Protein AF-A0A0F2LK20-F1 (afdb_monomer)

Solvent-accessible surface area (backbone atoms only — not comparable to full-atom values): 4631 Å² total; per-residue (Å²): 126,59,70,50,75,46,78,42,39,50,50,56,78,63,32,60,55,50,52,52,52,53,49,51,38,58,77,65,56,74,42,77,41,62,38,32,37,34,46,65,52,22,46,62,41,62,79,69,54,55,74,68,62,33,51,52,49,51,53,35,46,77,68,61,24,49,74,43,66,58,66,67,57,35,64,75,65,74,50,82,128

Structure (mmCIF, N/CA/C/O backbone):
data_AF-A0A0F2LK20-F1
#
_entry.id   AF-A0A0F2LK20-F1
#
loop_
_atom_site.group_PDB
_atom_site.id
_atom_site.type_symbol
_atom_site.label_atom_id
_atom_site.label_alt_id
_atom_site.label_comp_id
_atom_site.label_asym_id
_atom_site.label_entity_id
_atom_site.label_seq_id
_atom_site.pdbx_PDB_ins_code
_atom_site.Cartn_x
_atom_site.Cartn_y
_atom_site.Cartn_z
_atom_site.occupancy
_atom_site.B_iso_or_equiv
_atom_site.auth_seq_id
_atom_site.auth_comp_id
_atom_site.auth_asym_id
_atom_site.auth_atom_id
_atom_site.pdbx_PDB_model_num
ATOM 1 N N . MET A 1 1 ? -18.823 -3.262 14.189 1.00 76.25 1 MET A N 1
ATOM 2 C CA . MET A 1 1 ? -18.850 -2.507 12.913 1.00 76.25 1 MET A CA 1
ATOM 3 C C . MET A 1 1 ? -18.186 -3.409 11.857 1.00 76.25 1 MET A C 1
ATOM 5 O O . MET A 1 1 ? -17.774 -4.505 12.221 1.00 76.25 1 MET A O 1
ATOM 9 N N . ALA A 1 2 ? -18.172 -3.093 10.557 1.00 93.62 2 ALA A N 1
ATOM 10 C CA . ALA A 1 2 ? -17.635 -4.032 9.553 1.00 93.62 2 ALA A CA 1
ATOM 11 C C . ALA A 1 2 ? -16.094 -4.001 9.489 1.00 93.62 2 ALA A C 1
ATOM 13 O O . ALA A 1 2 ? -15.496 -2.943 9.689 1.00 93.62 2 ALA A O 1
ATOM 14 N N . LYS A 1 3 ? -15.469 -5.144 9.173 1.00 96.88 3 LYS A N 1
ATOM 15 C CA . LYS A 1 3 ? -14.033 -5.272 8.857 1.00 96.88 3 LYS A CA 1
ATOM 16 C C . LYS A 1 3 ? -13.855 -5.515 7.359 1.00 96.88 3 LYS A C 1
ATOM 18 O O . LYS A 1 3 ? -14.686 -6.201 6.766 1.00 96.88 3 LYS A O 1
ATOM 23 N N . ALA A 1 4 ? -12.794 -4.977 6.759 1.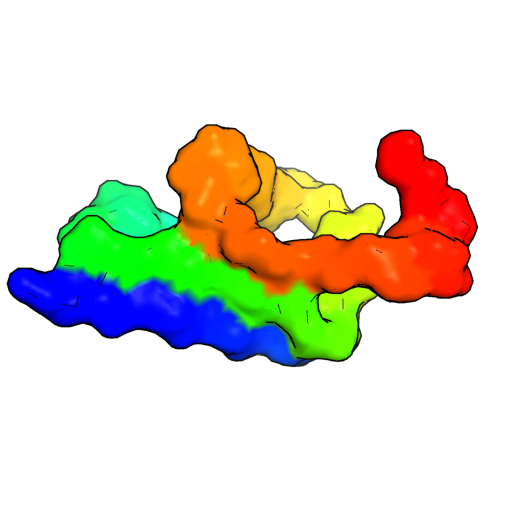00 96.94 4 ALA A N 1
ATOM 24 C CA . ALA A 1 4 ? -12.565 -5.072 5.316 1.00 96.94 4 ALA A CA 1
ATOM 25 C C . ALA A 1 4 ? -11.121 -5.455 4.957 1.00 96.94 4 ALA A C 1
ATOM 27 O O . ALA A 1 4 ? -10.161 -4.966 5.549 1.00 96.94 4 ALA A O 1
ATOM 28 N N . LEU A 1 5 ? -10.978 -6.286 3.923 1.00 96.62 5 LEU A N 1
ATOM 29 C CA . LEU A 1 5 ? -9.701 -6.632 3.303 1.00 96.62 5 LEU A CA 1
ATOM 30 C C . LEU A 1 5 ? -9.703 -6.156 1.847 1.00 96.62 5 LEU A C 1
ATOM 32 O O . LEU A 1 5 ? -10.582 -6.526 1.072 1.00 96.62 5 LEU A O 1
ATOM 36 N N . PHE A 1 6 ? -8.695 -5.376 1.470 1.00 96.69 6 PHE A N 1
ATOM 37 C CA . PHE A 1 6 ? -8.437 -4.986 0.088 1.00 96.69 6 PHE A CA 1
ATOM 38 C C . PHE A 1 6 ? -7.334 -5.871 -0.487 1.00 96.69 6 PHE A C 1
ATOM 40 O O . PHE A 1 6 ? -6.173 -5.766 -0.094 1.00 96.69 6 PHE A O 1
ATOM 47 N N . LEU A 1 7 ? -7.695 -6.727 -1.439 1.00 95.94 7 LEU A N 1
ATOM 48 C CA . LEU A 1 7 ? -6.738 -7.473 -2.249 1.00 95.94 7 LEU A CA 1
ATOM 49 C C . LEU A 1 7 ? -6.454 -6.684 -3.532 1.00 95.94 7 LEU A C 1
ATOM 51 O O . LEU A 1 7 ? -7.319 -6.567 -4.398 1.00 95.94 7 LEU A O 1
ATOM 55 N N . ILE A 1 8 ? -5.246 -6.137 -3.655 1.00 96.19 8 ILE A N 1
ATOM 56 C CA . ILE A 1 8 ? -4.826 -5.354 -4.821 1.00 96.19 8 ILE A CA 1
ATOM 57 C C . ILE A 1 8 ? -3.887 -6.214 -5.659 1.00 96.19 8 ILE A C 1
ATOM 59 O O . ILE A 1 8 ? -2.766 -6.507 -5.240 1.00 96.19 8 ILE A O 1
ATOM 63 N N . MET A 1 9 ? -4.341 -6.616 -6.848 1.00 94.19 9 MET A N 1
ATOM 64 C CA . MET A 1 9 ? -3.571 -7.500 -7.733 1.00 94.19 9 MET A CA 1
ATOM 65 C C . MET A 1 9 ? -2.993 -6.807 -8.959 1.00 94.19 9 MET A C 1
ATOM 67 O O . MET A 1 9 ? -1.867 -7.092 -9.364 1.00 94.19 9 MET A O 1
ATOM 71 N N . SER A 1 10 ? -3.747 -5.886 -9.550 1.00 95.56 10 SER A N 1
ATOM 72 C CA . SER A 1 10 ? -3.330 -5.196 -10.767 1.00 95.56 10 SER A CA 1
ATOM 73 C C . SER A 1 10 ? -2.121 -4.295 -10.526 1.00 95.56 10 SER A C 1
ATOM 75 O O . SER A 1 10 ? -1.985 -3.714 -9.455 1.00 95.56 10 SER A O 1
ATOM 77 N N . GLY A 1 11 ? -1.253 -4.174 -11.532 1.00 93.12 11 GLY A N 1
ATOM 78 C CA . GLY A 1 11 ? -0.118 -3.241 -11.552 1.00 93.12 11 GLY A CA 1
ATOM 79 C C . GLY A 1 11 ? -0.271 -2.118 -12.585 1.00 93.12 11 GLY A C 1
ATOM 80 O O . GLY A 1 11 ? 0.669 -1.354 -12.783 1.00 93.12 11 GLY A O 1
ATOM 81 N N . ASP A 1 12 ? -1.424 -2.060 -13.257 1.00 94.56 12 ASP A N 1
ATOM 82 C CA . ASP A 1 12 ? -1.820 -1.029 -14.219 1.00 94.56 12 ASP A CA 1
ATOM 83 C C . ASP A 1 12 ? -2.562 0.125 -13.509 1.00 94.56 12 ASP A C 1
ATOM 85 O O . ASP A 1 12 ? -2.519 0.251 -12.285 1.00 94.56 12 ASP A O 1
ATOM 89 N N . GLU A 1 13 ? -3.274 0.962 -14.261 1.00 93.94 13 GLU A N 1
ATOM 90 C CA . GLU A 1 13 ? -4.102 2.068 -13.751 1.00 93.94 13 GLU A CA 1
ATOM 91 C C . GLU A 1 13 ? -5.082 1.682 -12.624 1.00 93.94 13 GLU A C 1
ATOM 93 O O . GLU A 1 13 ? -5.412 2.510 -11.770 1.00 93.94 13 GLU A O 1
ATOM 98 N N . LYS A 1 14 ? -5.514 0.413 -12.549 1.00 97.12 14 LYS A N 1
ATOM 99 C CA . LYS A 1 14 ? -6.411 -0.066 -11.484 1.00 97.12 14 LYS A CA 1
ATOM 100 C C . LYS A 1 14 ? -5.711 -0.130 -10.130 1.00 97.12 14 LYS A C 1
ATOM 102 O O . LYS A 1 14 ? -6.387 -0.049 -9.104 1.00 97.12 14 LYS A O 1
ATOM 107 N N . PHE A 1 15 ? -4.381 -0.258 -10.110 1.00 97.12 15 PHE A N 1
ATOM 108 C CA . PHE A 1 15 ? -3.593 -0.198 -8.880 1.00 97.12 15 PHE A CA 1
ATOM 109 C C . PHE A 1 15 ? -3.820 1.130 -8.159 1.00 97.12 15 PHE A C 1
ATOM 111 O O . PHE A 1 15 ? -4.156 1.140 -6.975 1.00 97.12 15 PHE A O 1
ATOM 118 N N . ASP A 1 16 ? -3.671 2.242 -8.883 1.00 96.50 16 ASP A N 1
ATOM 119 C CA . ASP A 1 16 ? -3.725 3.583 -8.304 1.00 96.50 16 ASP A CA 1
ATOM 120 C C . ASP A 1 16 ? -5.129 3.864 -7.742 1.00 96.50 16 ASP A C 1
ATOM 122 O O . ASP A 1 16 ? -5.272 4.371 -6.626 1.00 96.50 16 ASP A O 1
ATOM 126 N N . LEU A 1 17 ? -6.175 3.449 -8.467 1.00 97.75 17 LEU A N 1
ATOM 127 C CA . LEU A 1 17 ? -7.565 3.545 -8.013 1.00 97.75 17 LEU A CA 1
ATOM 128 C C . LEU A 1 17 ? -7.812 2.732 -6.734 1.00 97.75 17 LEU A C 1
ATOM 130 O O . LEU A 1 17 ? -8.360 3.255 -5.760 1.00 97.75 17 LEU A O 1
ATOM 134 N N . ALA A 1 18 ? -7.382 1.468 -6.711 1.00 97.69 18 ALA A N 1
ATOM 135 C CA . ALA A 1 18 ? -7.566 0.592 -5.559 1.00 97.69 18 ALA A CA 1
ATOM 136 C C . ALA A 1 18 ? -6.777 1.083 -4.332 1.00 97.69 18 ALA A C 1
ATOM 138 O O . ALA A 1 18 ? -7.310 1.095 -3.220 1.00 97.69 18 ALA A O 1
ATOM 139 N N . MET A 1 19 ? -5.539 1.551 -4.528 1.00 97.12 19 MET A N 1
ATOM 140 C CA . MET A 1 19 ? -4.698 2.098 -3.462 1.00 97.12 19 MET A CA 1
ATOM 141 C C . MET A 1 19 ? -5.313 3.372 -2.868 1.00 97.12 19 MET A C 1
ATOM 143 O O . MET A 1 19 ? -5.411 3.479 -1.644 1.00 97.12 19 MET A O 1
ATOM 147 N N . ARG A 1 20 ? -5.813 4.299 -3.700 1.00 97.88 20 ARG A N 1
ATOM 148 C CA . ARG A 1 20 ? -6.537 5.494 -3.224 1.00 97.88 20 ARG A CA 1
ATOM 149 C C . ARG A 1 20 ? -7.800 5.120 -2.450 1.00 97.88 20 ARG A C 1
ATOM 151 O O . ARG A 1 20 ? -8.092 5.725 -1.419 1.00 97.88 20 ARG A O 1
ATOM 158 N N . MET A 1 21 ? -8.551 4.120 -2.910 1.00 98.00 21 MET A N 1
ATOM 159 C CA . MET A 1 21 ? -9.761 3.661 -2.223 1.00 98.00 21 MET A CA 1
ATOM 160 C C . MET A 1 21 ? -9.452 3.061 -0.846 1.00 98.00 21 MET A C 1
ATOM 162 O O . MET A 1 21 ? -10.129 3.403 0.131 1.00 98.00 21 MET A O 1
ATOM 166 N N . ALA A 1 22 ? -8.432 2.205 -0.754 1.00 97.81 22 ALA A N 1
ATOM 167 C CA . ALA A 1 22 ? -7.990 1.617 0.506 1.00 97.81 22 ALA A CA 1
ATOM 168 C C . ALA A 1 22 ? -7.500 2.701 1.480 1.00 97.81 22 ALA A C 1
ATOM 170 O O . ALA A 1 22 ? -7.987 2.782 2.609 1.00 97.81 22 ALA A O 1
ATOM 171 N N . TYR A 1 23 ? -6.632 3.603 1.009 1.00 98.31 23 TYR A N 1
ATOM 172 C CA . TYR A 1 23 ? -6.116 4.723 1.797 1.00 98.31 23 TYR A CA 1
ATOM 173 C C . TYR A 1 23 ? -7.241 5.618 2.330 1.00 98.31 23 TYR A C 1
ATOM 175 O O . TYR A 1 23 ? -7.324 5.87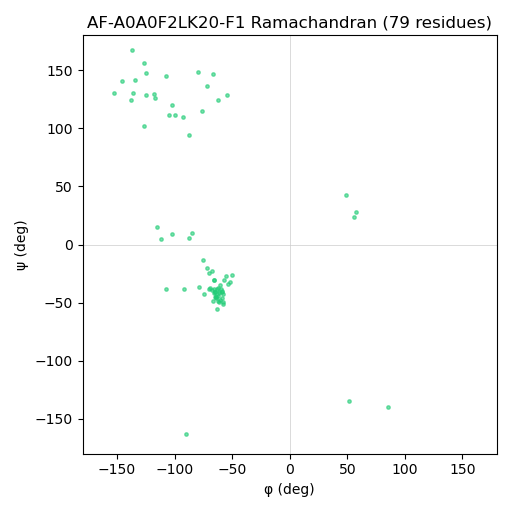4 3.529 1.00 98.31 23 TYR A O 1
ATOM 183 N N . ASN A 1 24 ? -8.178 6.029 1.474 1.00 98.31 24 ASN A N 1
ATOM 184 C CA . ASN A 1 24 ? -9.305 6.861 1.897 1.00 98.31 24 ASN A CA 1
ATOM 185 C C . ASN A 1 24 ? -10.250 6.134 2.859 1.00 98.31 24 ASN A C 1
ATOM 187 O O . ASN A 1 24 ? -10.871 6.775 3.707 1.00 98.31 24 ASN A O 1
ATOM 191 N N . SER A 1 25 ? -10.382 4.813 2.748 1.00 98.12 25 SER A N 1
ATOM 192 C CA . SER A 1 25 ? -11.191 4.025 3.684 1.00 98.12 25 SER A CA 1
ATOM 193 C C . SER A 1 25 ? -10.538 3.948 5.064 1.00 98.12 25 SER A C 1
ATOM 195 O O . SER A 1 25 ? -11.240 4.081 6.068 1.00 98.12 25 SER A O 1
ATOM 197 N N . PHE A 1 26 ? -9.207 3.836 5.104 1.00 97.31 26 PHE A N 1
ATOM 198 C CA . PHE A 1 26 ? -8.397 3.953 6.315 1.00 97.31 26 PHE A CA 1
ATOM 199 C C . PHE A 1 26 ? -8.499 5.352 6.946 1.00 97.31 26 PHE A C 1
ATOM 201 O O . PHE A 1 26 ? -8.921 5.472 8.096 1.00 97.31 26 PHE A O 1
ATOM 208 N N . LYS A 1 27 ? -8.199 6.423 6.196 1.00 97.69 27 LYS A N 1
ATOM 209 C CA . LYS A 1 27 ? -8.199 7.806 6.717 1.00 97.69 27 LYS A CA 1
ATOM 210 C C . LYS A 1 27 ? -9.549 8.228 7.282 1.00 97.69 27 LYS A C 1
ATOM 212 O O . LYS A 1 27 ? -9.607 8.876 8.322 1.00 97.69 27 LYS A O 1
ATOM 217 N N . ASN A 1 28 ? -10.626 7.836 6.607 1.00 97.62 28 ASN A N 1
ATOM 218 C CA . ASN A 1 28 ? -11.984 8.190 7.007 1.00 97.62 28 ASN A CA 1
ATOM 219 C C . ASN A 1 28 ? -12.596 7.205 8.012 1.00 97.62 28 ASN A C 1
ATOM 221 O O . ASN A 1 28 ? -13.780 7.328 8.308 1.00 97.62 28 ASN A O 1
ATOM 225 N N . LYS A 1 29 ? -11.827 6.221 8.508 1.00 96.31 29 LYS A N 1
ATOM 226 C CA . LYS A 1 29 ? -12.286 5.216 9.482 1.00 96.31 29 LYS A CA 1
ATOM 227 C C . LYS A 1 29 ? -13.616 4.566 9.071 1.00 96.31 29 LYS A C 1
ATOM 229 O O . LYS A 1 29 ? -14.518 4.402 9.886 1.00 96.31 29 LYS A O 1
ATOM 234 N N . ARG A 1 30 ? -13.756 4.227 7.781 1.00 96.06 30 ARG A N 1
ATOM 235 C CA . ARG A 1 30 ? -15.006 3.664 7.221 1.00 96.06 30 ARG A CA 1
ATOM 236 C C . ARG A 1 30 ? -15.323 2.269 7.760 1.00 96.06 30 ARG A C 1
ATOM 238 O O . ARG A 1 30 ? -16.471 1.840 7.715 1.00 96.06 30 ARG A O 1
ATOM 245 N N . PHE A 1 31 ? -14.295 1.571 8.230 1.00 96.56 31 PHE A N 1
ATOM 246 C CA . PHE A 1 31 ? -14.359 0.229 8.788 1.00 96.56 31 PHE A CA 1
ATOM 247 C C . PHE A 1 31 ? -13.715 0.228 10.171 1.00 96.56 31 PHE A C 1
ATOM 249 O O . PHE A 1 31 ? -12.859 1.063 10.464 1.00 96.56 31 PHE A O 1
ATOM 256 N N . GLU A 1 32 ? -14.115 -0.736 10.997 1.00 95.6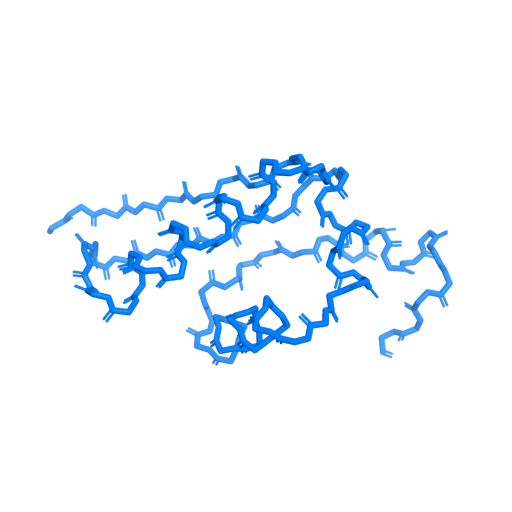9 32 GLU A N 1
ATOM 257 C CA . GLU A 1 32 ? -13.502 -0.976 12.308 1.00 95.69 32 GLU A CA 1
ATOM 258 C C . GLU A 1 32 ? -12.032 -1.372 12.166 1.00 95.69 32 GLU A C 1
ATOM 260 O O . GLU A 1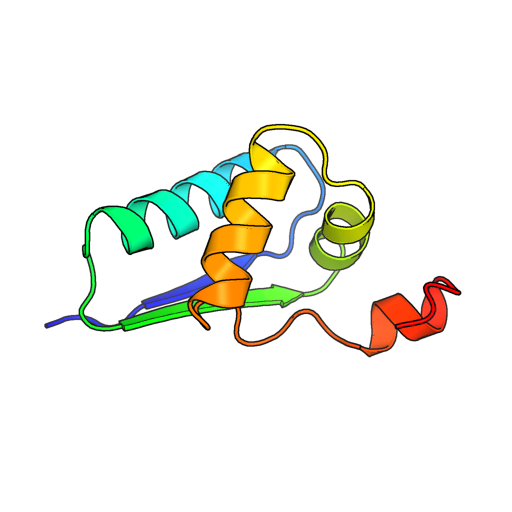 32 ? -11.184 -0.957 12.949 1.00 95.69 32 GLU A O 1
ATOM 265 N N . ASP A 1 33 ? -11.758 -2.173 11.137 1.00 95.19 33 ASP A N 1
ATOM 266 C CA . ASP A 1 33 ? -10.437 -2.660 10.781 1.00 95.19 33 ASP A CA 1
ATOM 267 C C . ASP A 1 33 ? -10.332 -2.775 9.260 1.00 95.19 33 ASP A C 1
ATOM 269 O O . ASP A 1 33 ? -11.287 -3.176 8.578 1.00 95.19 33 ASP A O 1
ATOM 273 N N . ILE A 1 34 ? -9.168 -2.406 8.739 1.00 96.88 34 ILE A N 1
ATOM 274 C CA . ILE A 1 34 ? -8.850 -2.443 7.319 1.00 96.88 34 ILE A CA 1
ATOM 275 C C . ILE A 1 34 ? -7.457 -3.021 7.120 1.00 96.88 34 ILE A C 1
ATOM 277 O O . ILE A 1 34 ? -6.480 -2.572 7.722 1.00 96.88 34 ILE A O 1
ATOM 281 N N . LYS A 1 35 ? -7.372 -3.996 6.218 1.00 97.44 35 LYS A N 1
ATOM 282 C CA . LYS A 1 35 ? -6.111 -4.593 5.787 1.00 97.44 35 LYS A CA 1
ATOM 283 C C . LYS A 1 35 ? -5.963 -4.520 4.280 1.00 97.44 35 LYS A C 1
ATOM 285 O O . LYS A 1 35 ? -6.949 -4.580 3.547 1.00 97.44 35 LYS A O 1
ATOM 290 N N . VAL A 1 36 ? -4.724 -4.387 3.822 1.00 97.25 36 VAL A N 1
ATOM 291 C CA . VAL A 1 36 ? -4.375 -4.369 2.400 1.00 97.25 36 VAL A CA 1
ATOM 292 C C . VAL A 1 36 ? -3.332 -5.441 2.126 1.00 97.25 36 VAL A C 1
ATOM 294 O O . VAL A 1 36 ? -2.297 -5.491 2.793 1.00 97.25 36 VAL A O 1
ATOM 297 N N . ILE A 1 37 ? -3.600 -6.273 1.121 1.00 95.31 37 ILE A N 1
ATOM 298 C CA . ILE A 1 37 ? -2.667 -7.271 0.599 1.00 95.31 37 ILE A CA 1
ATOM 299 C C . ILE A 1 37 ? -2.359 -6.936 -0.857 1.00 95.31 37 ILE A C 1
ATOM 301 O O . ILE A 1 37 ? -3.267 -6.770 -1.674 1.00 95.31 37 ILE A O 1
ATOM 305 N N . TYR A 1 38 ? -1.069 -6.886 -1.181 1.00 93.88 38 TYR A N 1
ATOM 306 C CA . TYR A 1 38 ? -0.582 -6.757 -2.551 1.00 93.88 38 TYR A CA 1
ATOM 307 C C . TYR A 1 38 ? -0.099 -8.112 -3.054 1.00 93.88 38 TYR A C 1
ATOM 309 O O . TYR A 1 38 ? 0.822 -8.702 -2.481 1.00 93.88 38 TYR A O 1
ATOM 317 N N . PHE A 1 39 ? -0.708 -8.597 -4.134 1.00 89.50 39 PHE A N 1
ATOM 318 C CA . PHE A 1 39 ? -0.428 -9.919 -4.683 1.00 89.50 39 PHE A CA 1
ATOM 319 C C . PHE A 1 39 ? -0.344 -9.907 -6.213 1.00 89.50 39 PHE A C 1
ATOM 321 O O . PHE A 1 39 ? -1.294 -9.529 -6.887 1.00 89.50 39 PHE A O 1
ATO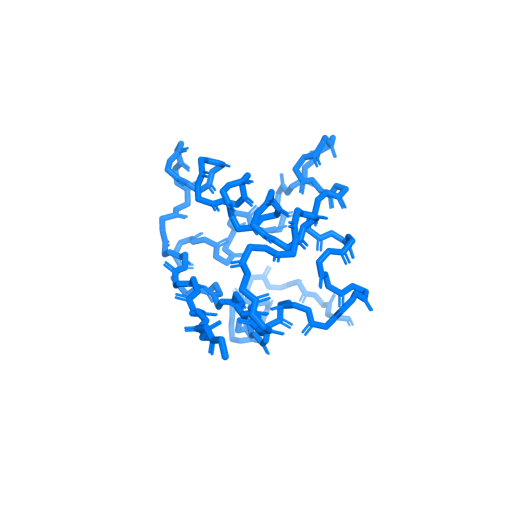M 328 N N . GLY A 1 40 ? 0.766 -10.375 -6.781 1.00 89.12 40 GLY A N 1
ATOM 329 C CA . GLY A 1 40 ? 0.973 -10.409 -8.228 1.00 89.12 40 GLY A CA 1
ATOM 330 C C . GLY A 1 40 ? 1.519 -9.081 -8.779 1.00 89.12 40 GLY A C 1
ATOM 331 O O . GLY A 1 40 ? 2.403 -8.487 -8.155 1.00 89.12 40 GLY A O 1
ATOM 332 N N . PRO A 1 41 ? 1.052 -8.603 -9.952 1.00 92.00 41 PRO A N 1
ATOM 333 C CA . PRO A 1 41 ? 1.598 -7.412 -10.618 1.00 92.00 41 PRO A CA 1
ATOM 334 C C . PRO A 1 41 ? 1.693 -6.151 -9.744 1.00 92.00 41 PRO A C 1
ATOM 336 O O . PRO A 1 41 ? 2.633 -5.366 -9.886 1.00 92.00 41 PRO A O 1
ATOM 339 N N . SER A 1 42 ? 0.765 -5.977 -8.803 1.00 93.56 42 SER A N 1
ATOM 340 C CA . SER A 1 42 ? 0.761 -4.873 -7.838 1.00 93.56 42 SER A CA 1
ATOM 341 C C . SER A 1 42 ? 2.037 -4.794 -6.997 1.00 93.56 42 SER A C 1
ATOM 343 O O . SER A 1 42 ? 2.482 -3.704 -6.647 1.00 93.56 42 SER A O 1
ATOM 345 N N . GLN A 1 43 ? 2.685 -5.925 -6.721 1.00 89.31 43 GLN A N 1
ATOM 346 C CA . GLN A 1 43 ? 3.917 -5.966 -5.940 1.00 89.31 43 GLN A CA 1
ATOM 347 C C . GLN A 1 43 ? 5.097 -5.354 -6.688 1.00 89.31 43 GLN A C 1
ATOM 349 O O . GLN A 1 43 ? 5.910 -4.665 -6.085 1.00 89.31 43 GLN A O 1
ATOM 354 N N . LYS A 1 44 ? 5.173 -5.558 -8.008 1.00 88.56 44 LYS A N 1
ATOM 355 C CA . LYS A 1 44 ? 6.156 -4.873 -8.854 1.00 88.56 44 LYS A CA 1
ATOM 356 C C . LYS A 1 44 ? 5.847 -3.379 -8.925 1.00 88.56 44 LYS A C 1
ATOM 358 O O . LYS A 1 44 ? 6.754 -2.560 -8.865 1.00 88.56 44 LYS A O 1
ATOM 363 N N . ARG A 1 45 ? 4.566 -3.005 -8.999 1.00 91.75 45 ARG A N 1
ATOM 364 C CA . ARG A 1 45 ? 4.157 -1.594 -9.011 1.00 91.75 45 ARG A CA 1
ATOM 365 C C . ARG A 1 45 ? 4.614 -0.855 -7.746 1.00 91.75 45 ARG A C 1
ATOM 367 O O . ARG A 1 45 ? 5.101 0.269 -7.871 1.00 91.75 45 ARG A O 1
ATOM 374 N N . LEU A 1 46 ? 4.575 -1.507 -6.575 1.00 91.44 46 LEU A N 1
ATOM 375 C CA . LEU A 1 46 ? 5.073 -0.952 -5.304 1.00 91.44 46 LEU A CA 1
ATOM 376 C C . LEU A 1 46 ? 6.528 -0.461 -5.373 1.00 91.44 46 LEU A C 1
ATOM 378 O O . LEU A 1 46 ? 6.875 0.525 -4.728 1.00 91.44 46 LEU A O 1
ATOM 382 N N . THR A 1 47 ? 7.380 -1.118 -6.163 1.00 87.62 47 THR A N 1
ATOM 383 C CA . THR A 1 47 ? 8.816 -0.796 -6.248 1.00 87.62 47 THR A CA 1
ATOM 384 C C . THR A 1 47 ? 9.086 0.472 -7.056 1.00 87.62 47 THR A C 1
ATOM 386 O O . THR A 1 47 ? 10.196 0.990 -7.043 1.00 87.62 47 THR A O 1
ATOM 389 N N . THR A 1 48 ? 8.077 0.947 -7.784 1.00 91.06 48 THR A N 1
ATOM 390 C CA . THR A 1 48 ? 8.140 2.102 -8.691 1.00 91.06 48 THR A CA 1
ATOM 391 C C . THR A 1 48 ? 7.259 3.258 -8.220 1.00 91.06 48 THR A C 1
ATOM 393 O O . THR A 1 48 ? 6.925 4.138 -9.008 1.00 91.06 48 THR A O 1
ATOM 396 N N . LEU A 1 49 ? 6.806 3.235 -6.960 1.00 93.19 49 LEU A N 1
ATOM 397 C CA . LEU A 1 49 ? 5.949 4.296 -6.440 1.00 93.19 49 LEU A CA 1
ATOM 398 C C . LEU A 1 49 ? 6.723 5.589 -6.234 1.00 93.19 49 LEU A C 1
ATOM 400 O O . LEU A 1 49 ? 7.787 5.618 -5.615 1.00 93.19 49 LEU A O 1
ATOM 404 N N . GLU A 1 50 ? 6.094 6.676 -6.658 1.00 92.31 50 GLU A N 1
ATOM 405 C CA . GLU A 1 50 ? 6.597 8.036 -6.530 1.00 92.31 50 GLU A CA 1
ATOM 406 C C . GLU A 1 50 ? 5.467 8.976 -6.091 1.00 92.31 50 GLU A C 1
ATOM 408 O O . GLU A 1 50 ? 4.287 8.605 -6.084 1.00 92.31 50 GLU A O 1
ATOM 413 N N . GLY A 1 51 ? 5.842 10.191 -5.685 1.00 96.38 51 GLY A N 1
ATOM 414 C CA . GLY A 1 51 ? 4.906 11.256 -5.330 1.00 96.38 51 GLY A CA 1
ATOM 415 C C . GLY A 1 51 ? 3.836 10.842 -4.313 1.00 96.38 51 GLY A C 1
ATOM 416 O O . GLY A 1 51 ? 4.115 10.198 -3.301 1.00 96.38 51 GLY A O 1
ATOM 417 N N . GLU A 1 52 ? 2.592 11.225 -4.597 1.00 95.94 52 GLU A N 1
ATOM 418 C CA . GLU A 1 52 ? 1.436 11.010 -3.721 1.00 95.94 52 GLU A CA 1
ATOM 419 C C . GLU A 1 52 ? 1.194 9.523 -3.410 1.00 95.94 52 GLU A C 1
ATOM 421 O O . GLU A 1 52 ? 0.943 9.168 -2.258 1.00 95.94 52 GLU A O 1
ATOM 426 N N . MET A 1 53 ? 1.337 8.637 -4.402 1.00 95.44 53 MET A N 1
ATOM 427 C CA . MET A 1 53 ? 1.087 7.202 -4.223 1.00 95.44 53 MET A CA 1
ATOM 428 C C . MET A 1 53 ? 2.103 6.566 -3.267 1.00 95.44 53 MET A C 1
ATOM 430 O O . MET A 1 53 ? 1.738 5.738 -2.429 1.00 95.44 53 MET A O 1
ATOM 434 N N . LYS A 1 54 ? 3.373 6.994 -3.337 1.00 95.62 54 LYS A N 1
ATOM 435 C CA . LYS A 1 54 ? 4.412 6.568 -2.387 1.00 95.62 54 LYS A CA 1
ATOM 436 C C . LYS A 1 54 ? 4.075 7.008 -0.964 1.00 95.62 54 LYS A C 1
ATOM 438 O O . LYS A 1 54 ? 4.182 6.198 -0.045 1.00 95.62 54 LYS A O 1
ATOM 443 N N . ASN A 1 55 ? 3.626 8.250 -0.792 1.00 97.75 55 ASN A N 1
ATOM 444 C CA . ASN A 1 55 ? 3.262 8.790 0.518 1.00 97.75 55 ASN A CA 1
ATOM 445 C C . ASN A 1 55 ? 2.070 8.032 1.127 1.00 97.75 55 ASN A C 1
ATOM 447 O O . ASN A 1 55 ? 2.132 7.627 2.286 1.00 97.75 55 ASN A O 1
ATOM 451 N N . MET A 1 56 ? 1.024 7.762 0.333 1.00 97.44 56 MET A N 1
ATOM 452 C CA . MET A 1 56 ? -0.129 6.961 0.769 1.00 97.44 56 MET A CA 1
ATOM 453 C C . MET A 1 56 ? 0.287 5.555 1.208 1.00 97.44 56 MET A C 1
ATOM 455 O O . MET A 1 56 ? -0.136 5.079 2.263 1.00 97.44 56 MET A O 1
ATOM 459 N N . PHE A 1 57 ? 1.132 4.887 0.416 1.00 96.06 57 PHE A N 1
ATOM 460 C CA . PHE A 1 57 ? 1.647 3.564 0.758 1.00 96.06 57 PHE A CA 1
ATOM 461 C C . PHE A 1 57 ? 2.446 3.581 2.065 1.00 96.06 57 PHE A C 1
ATOM 463 O O . PHE A 1 57 ? 2.200 2.750 2.938 1.00 96.06 57 PHE A O 1
ATOM 470 N N . GLN A 1 58 ? 3.370 4.533 2.217 1.00 95.25 58 GLN A N 1
ATOM 471 C CA . GLN A 1 58 ? 4.195 4.659 3.417 1.00 95.25 58 GLN A CA 1
ATOM 472 C C . GLN A 1 58 ? 3.352 4.923 4.666 1.00 95.25 58 GLN A C 1
ATOM 474 O O . GLN A 1 58 ? 3.595 4.292 5.694 1.00 95.25 58 GLN A O 1
ATOM 479 N N . GLU A 1 59 ? 2.332 5.780 4.581 1.00 97.44 59 GLU A N 1
ATOM 480 C CA . GLU A 1 59 ? 1.429 6.027 5.707 1.00 97.44 59 GLU A CA 1
ATOM 481 C C . GLU A 1 59 ? 0.648 4.758 6.083 1.00 97.44 59 GLU A C 1
ATOM 483 O O . GLU A 1 59 ? 0.601 4.391 7.259 1.00 97.44 59 GLU A O 1
ATOM 488 N N . MET A 1 60 ? 0.089 4.034 5.105 1.00 96.38 60 MET A N 1
ATOM 489 C CA . MET A 1 60 ? -0.596 2.760 5.368 1.00 96.38 60 MET A CA 1
ATOM 490 C C . MET A 1 60 ? 0.345 1.702 5.962 1.00 96.38 60 MET A C 1
ATOM 492 O O . MET A 1 60 ? -0.061 0.946 6.845 1.00 96.38 60 MET A O 1
ATOM 496 N N . LEU A 1 61 ? 1.601 1.646 5.513 1.00 94.25 61 LEU A N 1
ATOM 497 C CA . LEU A 1 61 ? 2.605 0.717 6.033 1.00 94.25 61 LEU A CA 1
ATOM 498 C C . LEU A 1 61 ? 2.968 1.040 7.491 1.00 94.25 61 LEU A C 1
ATOM 500 O O . LEU A 1 61 ? 2.931 0.154 8.343 1.00 94.25 61 LEU A O 1
ATOM 504 N N . GLN A 1 62 ? 3.249 2.309 7.799 1.00 93.94 62 GLN A N 1
ATOM 505 C CA . GLN A 1 62 ? 3.564 2.769 9.160 1.00 93.94 62 GLN A CA 1
ATOM 506 C C . GLN A 1 62 ? 2.407 2.522 10.137 1.00 93.94 62 GLN A C 1
ATOM 508 O O . GLN A 1 62 ? 2.632 2.161 11.291 1.00 93.94 62 GLN A O 1
ATOM 513 N N . ASN A 1 63 ? 1.165 2.649 9.662 1.00 95.94 63 ASN A N 1
ATOM 514 C CA . ASN A 1 63 ? -0.041 2.384 10.447 1.00 95.94 63 ASN A CA 1
ATOM 515 C C . ASN A 1 63 ? -0.458 0.901 10.462 1.00 95.94 63 ASN A C 1
ATOM 517 O O . ASN A 1 63 ? -1.540 0.579 10.949 1.00 95.94 63 ASN A O 1
ATOM 521 N N . LYS A 1 64 ? 0.380 -0.015 9.952 1.00 94.44 64 LYS A N 1
ATOM 522 C CA . LYS A 1 64 ? 0.121 -1.469 9.924 1.00 94.44 64 LYS A CA 1
ATOM 523 C C . LYS A 1 64 ? -1.179 -1.854 9.195 1.00 94.44 64 LYS A C 1
ATOM 525 O O . LYS A 1 64 ? -1.792 -2.878 9.505 1.00 94.44 64 LYS A O 1
ATOM 530 N N . VAL A 1 65 ? -1.606 -1.035 8.234 1.00 96.81 65 VAL A N 1
ATOM 531 C CA . VAL A 1 65 ? -2.747 -1.309 7.343 1.00 96.81 65 VAL A CA 1
ATOM 532 C C . VAL A 1 65 ? -2.330 -2.275 6.236 1.00 96.81 65 VAL A C 1
ATOM 534 O O . VAL A 1 65 ? -3.103 -3.143 5.840 1.00 96.81 65 VAL A O 1
ATOM 537 N N . VAL A 1 66 ? -1.094 -2.157 5.746 1.00 94.81 66 VAL A N 1
ATOM 538 C CA . VAL A 1 66 ? -0.520 -3.131 4.810 1.00 94.81 66 VAL A CA 1
ATOM 539 C C . VAL A 1 66 ? -0.118 -4.378 5.590 1.00 94.81 66 VAL A C 1
ATOM 541 O O . VAL A 1 66 ? 0.761 -4.313 6.4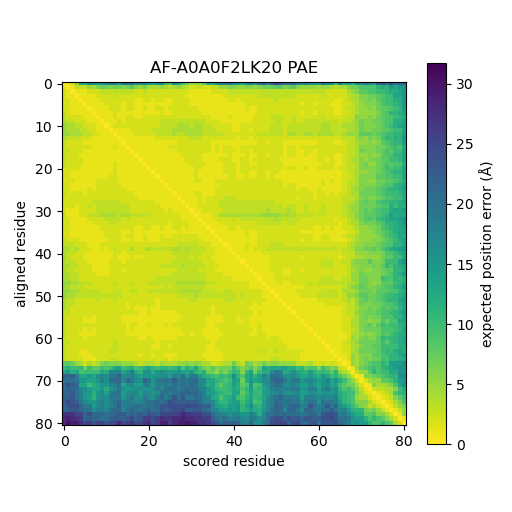44 1.00 94.81 66 VAL A O 1
ATOM 544 N N . ASP A 1 67 ? -0.780 -5.494 5.297 1.00 84.25 67 ASP A N 1
ATOM 545 C CA . ASP A 1 67 ? -0.580 -6.766 5.999 1.00 84.25 67 ASP A CA 1
ATOM 546 C C . ASP A 1 67 ? 0.481 -7.628 5.311 1.00 84.25 67 ASP A C 1
ATOM 548 O O . ASP A 1 67 ? 1.317 -8.259 5.953 1.00 84.25 67 ASP A O 1
ATOM 552 N N . SER A 1 68 ? 0.490 -7.613 3.976 1.00 73.69 68 SER A N 1
ATOM 553 C CA . SER A 1 68 ? 1.486 -8.327 3.188 1.00 73.69 68 SER A CA 1
ATOM 554 C C . SER A 1 68 ? 1.718 -7.661 1.836 1.00 73.69 68 SER A C 1
ATOM 556 O O . SER A 1 68 ? 0.787 -7.371 1.082 1.00 73.69 68 SER A O 1
ATOM 558 N N . ALA A 1 69 ? 2.990 -7.450 1.519 1.00 64.38 69 ALA A N 1
ATOM 559 C CA . ALA A 1 69 ? 3.488 -7.219 0.173 1.00 64.38 69 ALA A CA 1
ATOM 560 C C . ALA A 1 69 ? 4.597 -8.258 -0.023 1.00 64.38 69 ALA A C 1
ATOM 562 O O . ALA A 1 69 ? 5.653 -8.149 0.593 1.00 64.38 69 ALA A O 1
ATOM 563 N N . CYS A 1 70 ? 4.315 -9.344 -0.750 1.00 61.88 70 CYS A N 1
ATOM 564 C CA . CYS A 1 70 ? 5.099 -10.580 -0.637 1.00 61.88 70 CYS A CA 1
ATOM 565 C C . CYS A 1 70 ? 6.611 -10.368 -0.857 1.00 61.88 70 CYS A C 1
ATOM 567 O O . CYS A 1 70 ? 7.051 -9.862 -1.894 1.00 61.88 70 CYS A O 1
ATOM 569 N N . VAL A 1 71 ? 7.383 -10.874 0.104 1.00 54.19 71 VAL A N 1
ATOM 570 C CA . VAL A 1 71 ? 8.851 -10.960 0.142 1.00 54.19 71 VAL A CA 1
ATOM 571 C C . VAL A 1 71 ? 9.424 -11.687 -1.090 1.00 54.19 71 VAL A C 1
ATOM 573 O O . VAL A 1 71 ? 10.528 -11.379 -1.534 1.00 54.19 71 VAL A O 1
ATOM 576 N N . GLY A 1 72 ? 8.650 -12.591 -1.708 1.00 52.25 72 GLY A N 1
ATOM 577 C CA . GLY A 1 72 ? 9.072 -13.355 -2.889 1.00 52.25 72 GLY A CA 1
ATOM 578 C C . GLY A 1 72 ? 9.308 -12.510 -4.148 1.00 52.25 72 GLY A C 1
ATOM 579 O O . GLY A 1 72 ? 10.201 -12.825 -4.932 1.00 52.25 72 GLY A O 1
ATOM 580 N N . VAL A 1 73 ? 8.585 -11.395 -4.325 1.00 54.50 73 VAL A N 1
ATOM 581 C CA . VAL A 1 73 ? 8.828 -10.490 -5.465 1.00 54.50 73 VAL A CA 1
ATOM 582 C C . VAL A 1 73 ? 10.106 -9.681 -5.249 1.00 54.50 73 VAL A C 1
ATOM 584 O O . VAL A 1 73 ? 10.918 -9.604 -6.167 1.00 54.50 73 VAL A O 1
ATOM 587 N N . ALA A 1 74 ? 10.348 -9.173 -4.033 1.00 54.03 74 ALA A N 1
ATOM 588 C CA . ALA A 1 74 ? 11.581 -8.456 -3.689 1.00 54.03 74 ALA A CA 1
ATOM 589 C C . ALA A 1 74 ? 12.837 -9.322 -3.917 1.00 54.03 74 ALA A C 1
ATOM 591 O O . ALA A 1 74 ? 13.800 -8.865 -4.533 1.00 54.03 74 ALA A O 1
ATOM 592 N 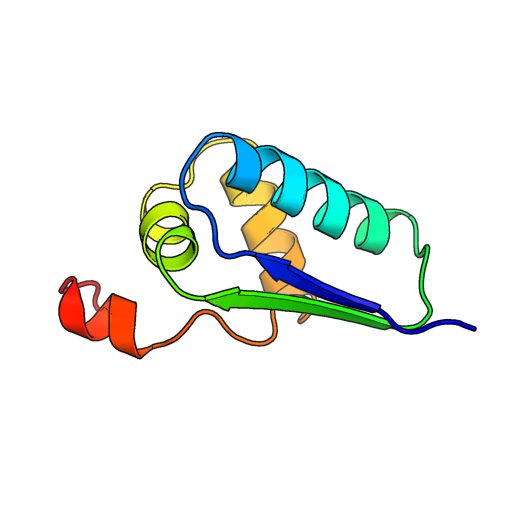N . GLN A 1 75 ? 12.775 -10.603 -3.531 1.00 51.84 75 GLN A N 1
ATOM 593 C CA . GLN A 1 75 ? 13.837 -11.585 -3.778 1.00 51.84 75 GLN A CA 1
ATOM 594 C C . GLN A 1 75 ? 14.029 -11.896 -5.274 1.00 51.84 75 GLN A C 1
ATOM 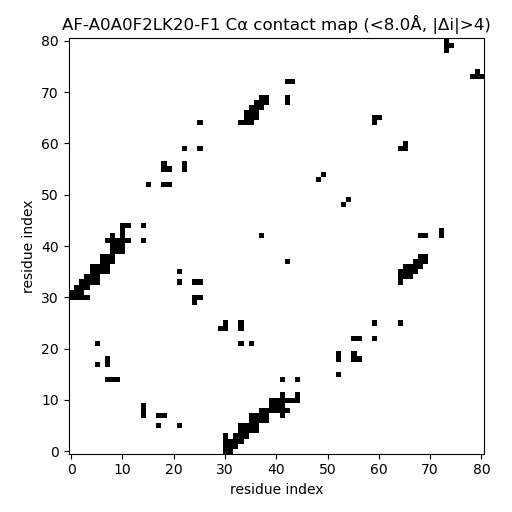596 O O . GLN A 1 75 ? 15.165 -11.951 -5.737 1.00 51.84 75 GLN A O 1
ATOM 601 N N . SER A 1 76 ? 12.950 -12.038 -6.055 1.00 49.44 76 SER A N 1
ATOM 602 C CA . SER A 1 76 ? 13.038 -12.285 -7.509 1.00 49.44 76 SER A CA 1
ATOM 603 C C . SER A 1 76 ? 13.493 -11.068 -8.333 1.00 49.44 76 SER A C 1
ATOM 605 O O . SER A 1 76 ? 13.966 -11.223 -9.456 1.00 49.44 76 SER A O 1
ATOM 607 N N . MET A 1 77 ? 13.359 -9.854 -7.784 1.00 53.34 77 MET A N 1
ATOM 608 C CA . MET A 1 77 ? 13.668 -8.589 -8.461 1.00 53.34 77 MET A 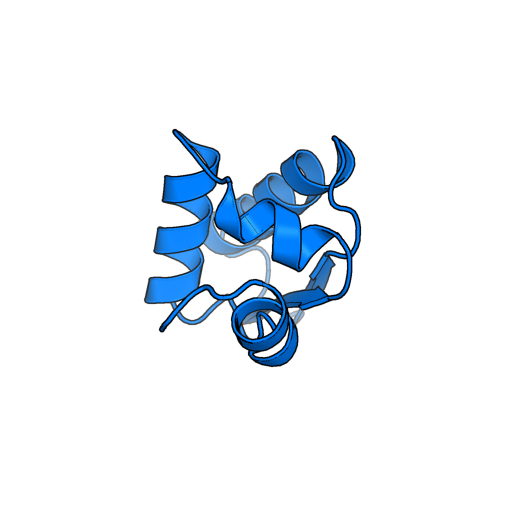CA 1
ATOM 609 C C . MET A 1 77 ? 15.017 -7.970 -8.048 1.00 53.34 77 MET A C 1
ATOM 611 O O . MET A 1 77 ? 15.294 -6.837 -8.434 1.00 53.34 77 MET A O 1
ATOM 615 N N . ASN A 1 78 ? 15.864 -8.676 -7.283 1.00 52.81 78 ASN A N 1
ATOM 616 C CA . ASN A 1 78 ? 17.110 -8.135 -6.705 1.00 52.81 78 ASN A CA 1
ATOM 617 C C . ASN A 1 78 ? 16.910 -6.874 -5.836 1.00 52.81 78 ASN A C 1
ATOM 619 O O . ASN A 1 78 ? 17.842 -6.094 -5.629 1.00 52.81 78 ASN A O 1
ATOM 623 N N . ILE A 1 79 ? 15.710 -6.671 -5.292 1.00 51.16 79 ILE A N 1
ATOM 624 C CA . ILE A 1 79 ? 15.424 -5.555 -4.391 1.00 51.16 79 ILE A CA 1
ATOM 625 C C . ILE A 1 79 ? 15.786 -6.036 -2.989 1.00 51.16 79 ILE A C 1
ATOM 627 O O . ILE A 1 79 ? 15.006 -6.724 -2.333 1.00 51.16 79 ILE A O 1
ATOM 631 N N . LYS A 1 80 ? 17.015 -5.734 -2.562 1.00 41.31 80 LYS A N 1
ATOM 632 C CA . LYS A 1 80 ? 17.458 -5.991 -1.188 1.00 41.31 80 LYS A CA 1
ATOM 633 C C . LYS A 1 80 ? 16.595 -5.167 -0.226 1.00 41.31 80 LYS A C 1
ATOM 635 O O . LYS A 1 80 ? 16.485 -3.954 -0.392 1.00 41.31 80 LYS A O 1
ATOM 640 N N . SER A 1 81 ? 15.978 -5.868 0.724 1.00 44.06 81 SER A N 1
ATOM 641 C CA . SER A 1 81 ? 15.329 -5.325 1.923 1.00 44.06 81 SER A CA 1
ATOM 642 C C . SER A 1 81 ? 16.329 -4.629 2.832 1.00 44.06 81 SER A C 1
ATOM 644 O O . SER A 1 81 ? 17.410 -5.238 3.020 1.00 44.06 81 SER A O 1
#

Foldseek 3Di:
DAEDEQEQEDLPPVLQVSLVVQLVCVVVVVHVYAAYEYDHNSLVSLVVDDDPSVVSVVVCVVVCRYPDSDPVVCVVVVNDD

Sequence (81 aa):
MAKALFLIMSGDEKFDLAMRMAYNSFKNKRFEDIKVIYFGPSQKRLTTLEGEMKNMFQEMLQNKVVDSACVGVAQSMNIKS

Organism: NCBI:txid1326980

Nearest PDB structures (foldseek):
  8fl4-assembly1_SR  TM=5.910E-01  e=9.095E-01  Homo sapiens
  5c4g-assembly1_B  TM=3.923E-01  e=5.526E+00  Homo sapiens
  5euq-assembly1_B  TM=3.609E-01  e=7.219E+00  Homo sapiens
  5flz-assembly1_D  TM=2.728E-01  e=5.526E+00  Saccharomyces cerevisiae

InterPro domains:
  IPR027396 DsrEFH-like [G3DSA:3.40.1260.10] (1-81)

Mean predicted aligned error: 5.22 Å

Secondary structure (DSSP, 8-state):
--EEEEEE---SHHHHHHHHHHHHHHHTT-SSEEEEEE-SHHHHHHTT--HHHHHHHHHHHHTT-EEEE-HHHHHHTT---

pLDDT: mean 87.8, std 16.05, range [41.31, 98.31]

Radius of gyration: 12.34 Å; Cα contacts (8 Å, |Δi|>4): 105; chains: 1; bounding box: 36×25×27 Å